Protein AF-A0A537MBE4-F1 (afdb_monomer_lite)

Foldseek 3Di:
DDDDDDDDPPPPPPDAWFDKAKWKDFAADDDFAETPLALVRADQDPQAGKTFGLVQDADQAGFKMFIWIFGRWGPQDDFQTWGAIPQADPQWIWTFHCPPRHHGIIHTDGPPPPDSSNSSHSVSVSCQVVVRMDTNPNHPDDDNHGHGHPPPDCPPPPDD

Sequence (160 aa):
MKRILLTATCLLMSTAAPADVTVYRATTYKNGTFALVNDAQWRIDADGLSTFELANFAVTNKRCQVAFVIEGVQSQPDAGTQGPVDGLPDGYVGEYTPLHGGEGHWSIHGPAETLPATLKALITANVIARRSAARNQGYAGRSQSLCETPLQPNLGRRRR

pLDDT: mean 77.73, std 17.53, range [37.84, 97.69]

Secondary structure (DSSP, 8-state):
--------------PPPEEEEEEEEEE-EEETTEE--SGGG---BTTBEEEEEGGG---TT--EEEEEEEEEEESSPPTT-EEEBTTSPTT-EEEE-GGGTSTTEEEEE-STT--HHHHHHHHHHHHHHHT-EEE-TT--SS-------TTS--TT----

Structure (mmCIF, N/CA/C/O backbone):
data_AF-A0A537MBE4-F1
#
_entry.id   AF-A0A537MBE4-F1
#
loop_
_atom_site.group_PDB
_atom_site.id
_atom_site.type_symbol
_atom_site.label_atom_id
_atom_site.label_alt_id
_atom_site.label_comp_id
_atom_site.label_asym_id
_atom_site.label_entity_id
_atom_site.label_seq_id
_atom_site.pdbx_PDB_ins_code
_atom_site.Cartn_x
_atom_site.Cartn_y
_atom_site.Cartn_z
_atom_site.occupancy
_atom_site.B_iso_or_equiv
_atom_site.auth_seq_id
_atom_site.auth_comp_id
_atom_site.auth_asym_id
_atom_site.auth_atom_id
_atom_site.pdbx_PDB_model_num
ATOM 1 N N . MET A 1 1 ? 31.857 -50.300 -35.771 1.00 43.25 1 MET A N 1
ATOM 2 C CA . MET A 1 1 ? 30.690 -49.393 -35.861 1.00 43.25 1 MET A CA 1
ATOM 3 C C . MET A 1 1 ? 30.475 -48.742 -34.495 1.00 43.25 1 MET A C 1
ATOM 5 O O . MET A 1 1 ? 30.108 -49.439 -33.560 1.00 43.25 1 MET A O 1
ATOM 9 N N . LYS A 1 2 ? 30.809 -47.452 -34.341 1.00 37.84 2 LYS A N 1
ATOM 10 C CA . LYS A 1 2 ? 30.701 -46.692 -33.078 1.00 37.84 2 LYS A CA 1
ATOM 11 C C . LYS A 1 2 ? 29.299 -46.073 -32.986 1.00 37.84 2 LYS A C 1
ATOM 13 O O . LYS A 1 2 ? 28.927 -45.312 -33.871 1.00 37.84 2 LYS A O 1
ATOM 18 N N . ARG A 1 3 ? 28.530 -46.408 -31.945 1.00 44.38 3 ARG A N 1
ATOM 19 C CA . ARG A 1 3 ? 27.238 -45.771 -31.638 1.00 44.38 3 ARG A CA 1
ATOM 20 C C . ARG A 1 3 ? 27.507 -44.492 -30.845 1.00 44.38 3 ARG A C 1
ATOM 22 O O . ARG A 1 3 ? 28.026 -44.566 -29.737 1.00 44.38 3 ARG A O 1
ATOM 29 N N . ILE A 1 4 ? 27.197 -43.340 -31.433 1.00 50.09 4 ILE A N 1
ATOM 30 C CA . ILE A 1 4 ? 27.204 -42.045 -30.746 1.00 50.09 4 ILE A CA 1
ATOM 31 C C . ILE A 1 4 ? 25.841 -41.914 -30.063 1.00 50.09 4 ILE A C 1
ATOM 33 O O . ILE A 1 4 ? 24.820 -41.810 -30.739 1.00 50.09 4 ILE A O 1
ATOM 37 N N . LEU A 1 5 ? 25.821 -41.984 -28.732 1.00 48.06 5 LEU A N 1
ATOM 38 C CA . LEU A 1 5 ? 24.650 -41.640 -27.930 1.00 48.06 5 LEU A CA 1
ATOM 39 C C . LEU A 1 5 ? 24.631 -40.108 -27.791 1.00 48.06 5 LEU A C 1
ATOM 41 O O . LEU A 1 5 ? 25.469 -39.551 -27.087 1.00 48.06 5 LEU A O 1
ATOM 45 N N . LEU A 1 6 ? 23.714 -39.425 -28.482 1.00 47.28 6 LEU A N 1
ATOM 46 C CA . LEU A 1 6 ? 23.376 -38.035 -28.169 1.00 47.28 6 LEU A CA 1
ATOM 47 C C . LEU A 1 6 ? 22.386 -38.038 -27.000 1.00 47.28 6 LEU A C 1
ATOM 49 O O . LEU A 1 6 ? 21.203 -38.317 -27.180 1.00 47.28 6 LEU A O 1
ATOM 53 N N . THR A 1 7 ? 22.863 -37.731 -25.799 1.00 53.66 7 THR A N 1
ATOM 54 C CA . THR A 1 7 ? 22.003 -37.353 -24.676 1.00 53.66 7 THR A CA 1
ATOM 55 C C . THR A 1 7 ? 21.518 -35.923 -24.899 1.00 53.66 7 THR A C 1
ATOM 57 O O . THR A 1 7 ? 22.272 -34.966 -24.743 1.00 53.66 7 THR A O 1
ATOM 60 N N . ALA A 1 8 ? 20.255 -35.780 -25.298 1.00 53.06 8 ALA A N 1
ATOM 61 C CA . ALA A 1 8 ? 19.569 -34.497 -25.333 1.00 53.06 8 ALA A CA 1
ATOM 62 C C . ALA A 1 8 ? 19.249 -34.067 -23.895 1.00 53.06 8 ALA A C 1
ATOM 64 O O . ALA A 1 8 ? 18.328 -34.586 -23.264 1.00 53.06 8 ALA A O 1
ATOM 65 N N . THR A 1 9 ? 20.034 -33.136 -23.359 1.00 54.47 9 THR A N 1
ATOM 66 C CA . THR A 1 9 ? 19.740 -32.481 -22.084 1.00 54.47 9 THR A CA 1
ATOM 67 C C . THR A 1 9 ? 18.566 -31.532 -22.305 1.00 54.47 9 THR A C 1
ATOM 69 O O . THR A 1 9 ? 18.733 -30.422 -22.803 1.00 54.47 9 THR A O 1
ATOM 72 N N . CYS A 1 10 ? 17.356 -31.986 -21.989 1.00 48.25 10 CYS A N 1
ATOM 73 C CA . CYS A 1 10 ? 16.176 -31.133 -21.991 1.00 48.25 10 CYS A CA 1
ATOM 74 C C . CYS A 1 10 ? 16.287 -30.177 -20.793 1.00 48.25 10 CYS A C 1
ATOM 76 O O . CYS A 1 10 ? 16.039 -30.576 -19.656 1.00 48.25 10 CYS A O 1
ATOM 78 N N . LEU A 1 11 ? 16.718 -28.932 -21.030 1.00 50.00 11 LEU A N 1
ATOM 79 C CA . LEU A 1 11 ? 16.614 -27.865 -20.036 1.00 50.00 11 LEU A CA 1
ATOM 80 C C . LEU A 1 11 ? 15.123 -27.591 -19.800 1.00 50.00 11 LEU A C 1
ATOM 82 O O . LEU A 1 11 ? 14.451 -26.993 -20.638 1.00 50.00 11 LEU A O 1
ATOM 86 N N . LEU A 1 12 ? 14.602 -28.044 -18.661 1.00 52.94 12 LEU A N 1
ATOM 87 C CA . LEU A 1 12 ? 13.310 -27.604 -18.145 1.00 52.94 12 LEU A CA 1
ATOM 88 C C . LEU A 1 12 ? 13.461 -26.147 -17.693 1.00 52.94 12 LEU A C 1
ATOM 90 O O . LEU A 1 12 ? 13.953 -25.866 -16.603 1.00 52.94 12 LEU A O 1
ATOM 94 N N . MET A 1 13 ? 13.079 -25.216 -18.563 1.00 53.53 13 MET A N 1
ATOM 95 C CA . MET A 1 13 ? 12.870 -23.814 -18.208 1.00 53.53 13 MET A CA 1
ATOM 96 C C . MET A 1 13 ? 11.583 -23.730 -17.375 1.00 53.53 13 MET A C 1
ATOM 98 O O . MET A 1 13 ? 10.492 -23.592 -17.922 1.00 53.53 13 MET A O 1
ATOM 102 N N . SER A 1 14 ? 11.691 -23.876 -16.053 1.00 55.19 14 SER A N 1
ATOM 103 C CA . SER A 1 14 ? 10.580 -23.602 -15.135 1.00 55.19 14 SER A CA 1
ATOM 104 C C . SER A 1 14 ? 10.365 -22.093 -15.053 1.00 55.19 14 SER A C 1
ATOM 106 O O . SER A 1 14 ? 10.994 -21.418 -14.243 1.00 55.19 14 SER A O 1
ATOM 108 N N . THR A 1 15 ? 9.491 -21.544 -15.893 1.00 59.94 15 THR A N 1
ATOM 109 C CA . THR A 1 15 ? 8.980 -20.184 -15.692 1.00 59.94 15 THR A CA 1
ATOM 110 C C . THR A 1 15 ? 8.047 -20.210 -14.484 1.00 59.94 15 THR A C 1
ATOM 112 O O . THR A 1 15 ? 7.040 -20.923 -14.509 1.00 59.94 15 THR A O 1
ATOM 115 N N . ALA A 1 16 ? 8.386 -19.489 -13.413 1.00 64.62 16 ALA A N 1
ATOM 116 C CA . ALA A 1 16 ? 7.500 -19.344 -12.263 1.00 64.62 16 ALA A CA 1
ATOM 117 C C . ALA A 1 16 ? 6.160 -18.752 -12.726 1.00 64.62 16 ALA A C 1
ATOM 119 O O . ALA A 1 16 ? 6.135 -17.772 -13.471 1.00 64.62 16 ALA A O 1
ATOM 120 N N . ALA A 1 17 ? 5.049 -19.374 -12.329 1.00 72.44 17 ALA A N 1
ATOM 121 C CA . ALA A 1 17 ? 3.728 -18.859 -12.660 1.00 72.44 17 ALA A CA 1
ATOM 122 C C . ALA A 1 17 ? 3.493 -17.519 -11.934 1.00 72.44 17 ALA A C 1
ATOM 124 O O . ALA A 1 17 ? 3.908 -17.389 -10.777 1.00 72.44 17 ALA A O 1
ATOM 125 N N . PRO A 1 18 ? 2.833 -16.544 -12.583 1.00 80.62 18 PRO A N 1
ATOM 126 C CA . PRO A 1 18 ? 2.406 -15.327 -11.910 1.00 80.62 18 PRO A CA 1
ATOM 127 C C . PRO A 1 18 ? 1.424 -15.674 -10.782 1.00 80.62 18 PRO A C 1
ATOM 129 O O . PRO A 1 18 ? 0.566 -16.545 -10.932 1.00 80.62 18 PRO A O 1
ATOM 132 N N . ALA A 1 19 ? 1.575 -15.002 -9.650 1.00 85.94 19 ALA A N 1
ATOM 133 C CA . ALA A 1 19 ? 0.788 -15.142 -8.442 1.00 85.94 19 ALA A CA 1
ATOM 134 C C . ALA A 1 19 ? 0.551 -13.760 -7.825 1.00 85.94 19 ALA A C 1
ATOM 136 O O . ALA A 1 19 ? 1.390 -12.864 -7.908 1.00 85.94 19 ALA A O 1
ATOM 137 N N . ASP A 1 20 ? -0.591 -13.593 -7.176 1.00 93.31 20 ASP A N 1
ATOM 138 C CA . ASP A 1 20 ? -0.889 -12.346 -6.487 1.00 93.31 20 ASP A CA 1
ATOM 139 C C . ASP A 1 20 ? -0.098 -12.263 -5.177 1.00 93.31 20 ASP A C 1
ATOM 141 O O . ASP A 1 20 ? -0.003 -13.238 -4.423 1.00 93.31 20 ASP A O 1
ATOM 145 N N . VAL A 1 21 ? 0.440 -11.083 -4.874 1.00 92.50 21 VAL A N 1
ATOM 146 C CA . VAL A 1 21 ? 1.176 -10.819 -3.633 1.00 92.50 21 VAL A CA 1
ATOM 147 C C . VAL A 1 21 ? 0.364 -9.881 -2.757 1.00 92.50 21 VAL A C 1
ATOM 149 O O . VAL A 1 21 ? -0.067 -8.812 -3.183 1.00 92.50 21 VAL A O 1
ATOM 152 N N . THR A 1 22 ? 0.152 -10.275 -1.499 1.00 93.25 22 THR A N 1
ATOM 153 C CA . THR A 1 22 ? -0.504 -9.412 -0.511 1.00 93.25 22 THR A CA 1
ATOM 154 C C . THR A 1 22 ? 0.536 -8.680 0.327 1.00 93.25 22 THR A C 1
ATOM 156 O O . THR A 1 22 ? 1.331 -9.300 1.035 1.00 93.25 22 THR A O 1
ATOM 159 N N . VAL A 1 23 ? 0.478 -7.352 0.299 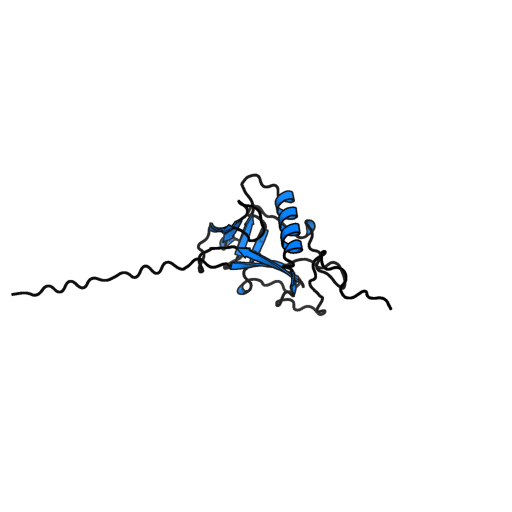1.00 93.00 23 VAL A N 1
ATOM 160 C CA . VAL A 1 23 ? 1.375 -6.456 1.036 1.00 93.00 23 VAL A CA 1
ATOM 161 C C . VAL A 1 23 ? 0.599 -5.611 2.035 1.00 93.00 23 VAL A C 1
ATOM 163 O O . VAL A 1 23 ? -0.589 -5.336 1.869 1.00 93.00 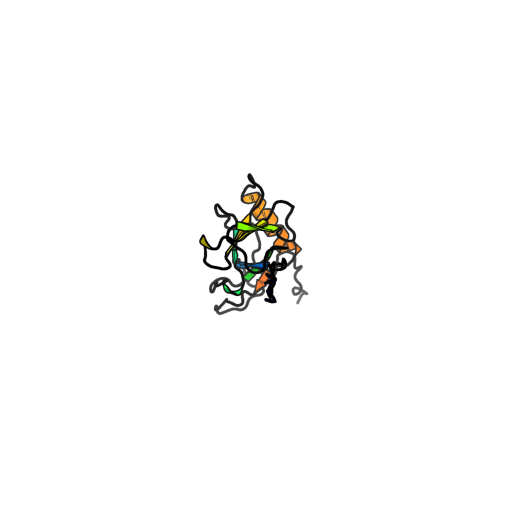23 VAL A O 1
ATOM 166 N N . TYR A 1 24 ? 1.270 -5.188 3.099 1.00 91.81 24 TYR A N 1
ATOM 167 C CA . TYR A 1 24 ? 0.651 -4.586 4.267 1.00 91.81 24 TYR A CA 1
ATOM 168 C C . TYR A 1 24 ? 1.278 -3.242 4.622 1.00 91.81 24 TYR A C 1
ATOM 170 O O . TYR A 1 24 ? 2.489 -3.032 4.530 1.00 91.81 24 TYR A O 1
ATOM 178 N N . ARG A 1 25 ? 0.441 -2.327 5.113 1.00 90.00 25 ARG A N 1
ATOM 179 C CA . ARG A 1 25 ? 0.864 -1.053 5.702 1.00 90.00 25 ARG A CA 1
ATOM 180 C C . ARG A 1 25 ? 0.216 -0.846 7.057 1.00 90.00 25 ARG A C 1
ATOM 182 O O . ARG A 1 25 ? -0.994 -0.971 7.205 1.00 90.00 25 ARG A O 1
ATOM 189 N N . ALA A 1 26 ? 1.008 -0.459 8.049 1.00 86.62 26 ALA A N 1
ATOM 190 C CA . ALA A 1 26 ? 0.486 -0.106 9.359 1.00 86.62 26 ALA A CA 1
ATOM 191 C C . ALA A 1 26 ? -0.230 1.247 9.326 1.00 86.62 26 ALA A C 1
ATOM 193 O O . ALA A 1 26 ? 0.273 2.208 8.742 1.00 86.62 26 ALA A O 1
ATOM 194 N N . THR A 1 27 ? -1.359 1.347 10.023 1.00 81.38 27 THR A N 1
ATOM 195 C CA . THR A 1 27 ? -2.100 2.601 10.197 1.00 81.38 27 THR A CA 1
ATOM 196 C C . THR A 1 27 ? -2.149 3.015 11.662 1.00 81.38 27 THR A C 1
ATOM 198 O O . THR A 1 27 ? -1.987 2.216 12.592 1.00 81.38 27 THR A O 1
ATOM 201 N N . THR A 1 28 ? -2.325 4.314 11.883 1.00 72.50 28 THR A N 1
ATOM 202 C CA . THR A 1 28 ? -2.464 4.894 13.215 1.00 72.50 28 THR A CA 1
ATOM 203 C C . THR A 1 28 ? -3.923 4.843 13.661 1.00 72.50 28 THR A C 1
ATOM 205 O O . THR A 1 28 ? -4.861 5.045 12.894 1.00 72.50 28 THR A O 1
ATOM 208 N N . TYR A 1 29 ? -4.106 4.566 14.945 1.00 65.81 29 TYR A N 1
ATOM 209 C CA . TYR A 1 29 ? -5.391 4.534 15.631 1.00 65.81 29 TYR A CA 1
ATOM 210 C C . TYR A 1 29 ? -5.768 5.924 16.166 1.00 65.81 29 TYR A C 1
ATOM 212 O O . TYR A 1 29 ? -4.880 6.647 16.620 1.00 65.81 29 TYR A O 1
ATOM 220 N N . LYS A 1 30 ? -7.062 6.286 16.173 1.00 56.50 30 LYS A N 1
ATOM 221 C CA . LYS A 1 30 ? -7.536 7.555 16.772 1.00 56.50 30 LYS A CA 1
ATOM 222 C C . LYS A 1 30 ? -8.329 7.372 18.070 1.00 56.50 30 LYS A C 1
ATOM 224 O O . LYS A 1 30 ? -8.202 8.210 18.957 1.00 56.50 30 LYS A O 1
ATOM 229 N N . ASN A 1 31 ? -9.154 6.332 18.206 1.00 51.84 31 ASN A N 1
ATOM 230 C CA . ASN A 1 31 ? -10.079 6.172 19.339 1.00 51.84 31 ASN A CA 1
ATOM 231 C C . ASN A 1 31 ? -10.677 4.759 19.427 1.00 51.84 31 ASN A C 1
ATOM 233 O O . ASN A 1 31 ? -10.662 4.046 18.433 1.00 51.84 31 ASN A O 1
ATOM 237 N N . GLY A 1 32 ? -11.208 4.415 20.618 1.00 47.31 32 GLY A N 1
ATOM 238 C CA . GLY A 1 32 ? -11.703 3.121 21.163 1.00 47.31 32 GLY A CA 1
ATOM 239 C C . GLY A 1 32 ? -12.023 1.946 20.230 1.00 47.31 32 GLY A C 1
ATOM 240 O O . GLY A 1 32 ? -11.869 0.792 20.625 1.00 47.31 32 GLY A O 1
ATOM 241 N N . THR A 1 33 ? -12.455 2.238 19.013 1.00 49.22 33 THR A N 1
ATOM 242 C CA . THR A 1 33 ? -13.375 1.420 18.239 1.00 49.22 33 THR A CA 1
ATOM 243 C C . THR A 1 33 ? -12.972 1.284 16.756 1.00 49.22 33 THR A C 1
ATOM 245 O O . THR A 1 33 ? -13.451 0.350 16.131 1.00 49.22 33 THR A O 1
ATOM 248 N N . PHE A 1 34 ? -12.093 2.135 16.183 1.00 57.25 34 PHE A N 1
ATOM 249 C CA . PHE A 1 34 ? -11.864 2.171 14.718 1.00 57.25 34 PHE A CA 1
ATOM 250 C C . PHE A 1 34 ? -10.416 2.481 14.285 1.00 57.25 34 PHE A C 1
ATOM 252 O O . PHE A 1 34 ? -9.667 3.178 14.982 1.00 57.25 34 PHE A O 1
ATOM 259 N N . ALA A 1 35 ? -10.038 2.022 13.084 1.00 58.94 35 ALA A N 1
ATOM 260 C CA . ALA A 1 35 ? -8.812 2.442 12.403 1.00 58.94 35 ALA A CA 1
ATOM 261 C C . ALA A 1 35 ? -9.063 3.765 11.656 1.00 58.94 35 ALA A C 1
ATOM 263 O O . ALA A 1 35 ? -10.040 3.896 10.919 1.00 58.94 35 ALA A O 1
ATOM 264 N N . LEU A 1 36 ? -8.187 4.764 11.821 1.00 67.00 36 LEU A N 1
ATOM 265 C CA . LEU A 1 36 ? -8.334 6.062 11.154 1.00 67.00 36 LEU A CA 1
ATOM 266 C C . LEU A 1 36 ? -7.824 5.971 9.712 1.00 67.00 36 LEU A C 1
ATOM 268 O O . LEU A 1 36 ? -6.794 6.551 9.399 1.00 67.00 36 LEU A O 1
ATOM 272 N N . VAL A 1 37 ? -8.497 5.226 8.837 1.00 77.19 37 VAL A N 1
ATOM 273 C CA . VAL A 1 37 ? -8.139 5.197 7.410 1.00 77.19 37 VAL A CA 1
ATOM 274 C C . VAL A 1 37 ? -8.537 6.538 6.790 1.00 77.19 37 VAL A C 1
ATOM 276 O O . VAL A 1 37 ? -9.718 6.806 6.580 1.00 77.19 37 VAL A O 1
ATOM 279 N N . ASN A 1 38 ? -7.552 7.407 6.573 1.00 81.69 38 ASN A N 1
ATOM 280 C CA . ASN A 1 38 ? -7.690 8.691 5.893 1.00 81.69 38 ASN A CA 1
ATOM 281 C C . ASN A 1 38 ? -6.368 9.095 5.231 1.00 81.69 38 ASN A C 1
ATOM 283 O O . ASN A 1 38 ? -5.317 8.529 5.531 1.00 81.69 38 ASN A O 1
ATOM 287 N N . ASP A 1 39 ? -6.412 10.135 4.401 1.00 84.88 39 ASP A N 1
ATOM 288 C CA . ASP A 1 39 ? -5.266 10.582 3.601 1.00 84.88 39 ASP A CA 1
ATOM 289 C C . ASP A 1 39 ? -4.039 10.961 4.443 1.00 84.88 39 ASP A C 1
ATOM 291 O O . ASP A 1 39 ? -2.896 10.813 4.008 1.00 84.88 39 ASP A O 1
ATOM 295 N N . ALA A 1 40 ? -4.254 11.424 5.678 1.00 84.06 40 ALA A N 1
ATOM 296 C CA . ALA A 1 40 ? -3.180 11.805 6.589 1.00 84.06 40 ALA A CA 1
ATOM 297 C C . ALA A 1 40 ? -2.387 10.601 7.135 1.00 84.06 40 ALA A C 1
ATOM 299 O O . ALA A 1 40 ? -1.305 10.796 7.687 1.00 84.06 40 ALA A O 1
ATOM 300 N N . GLN A 1 41 ? -2.885 9.367 6.990 1.00 82.50 41 GLN A N 1
ATOM 301 C CA . GLN A 1 41 ? -2.140 8.160 7.377 1.00 82.50 41 GLN A CA 1
ATOM 302 C C . GLN A 1 41 ? -0.973 7.852 6.456 1.00 82.50 41 GLN A C 1
ATOM 304 O O . GLN A 1 41 ? -0.016 7.184 6.857 1.00 82.50 41 GLN A O 1
ATOM 309 N N . TRP A 1 42 ? -1.070 8.290 5.209 1.00 88.56 42 TRP A N 1
ATOM 310 C CA . TRP A 1 42 ? -0.145 7.869 4.183 1.00 88.56 42 TRP A CA 1
ATOM 311 C C . TRP A 1 42 ? 0.997 8.871 4.109 1.00 88.56 42 TRP A C 1
ATOM 313 O O . TRP A 1 42 ? 0.829 10.050 3.776 1.00 88.56 42 TRP A O 1
ATOM 323 N N . ARG A 1 43 ? 2.186 8.374 4.417 1.00 89.94 43 ARG A N 1
ATOM 324 C CA . ARG A 1 43 ? 3.426 8.997 3.984 1.00 89.94 43 ARG A CA 1
ATOM 325 C C . ARG A 1 43 ? 3.729 8.431 2.601 1.00 89.94 43 ARG A C 1
ATOM 327 O O . ARG A 1 43 ? 3.796 7.215 2.467 1.00 89.94 43 ARG A O 1
ATOM 334 N N . ILE A 1 44 ? 3.824 9.319 1.619 1.00 92.31 44 ILE A N 1
ATOM 335 C CA . ILE A 1 44 ? 4.240 8.993 0.257 1.00 92.31 44 ILE A CA 1
ATOM 336 C C . ILE A 1 44 ? 5.664 9.515 0.142 1.00 92.31 44 ILE A C 1
ATOM 338 O O . ILE A 1 44 ? 5.878 10.722 0.291 1.00 92.31 44 ILE A O 1
ATOM 342 N N . ASP A 1 45 ? 6.608 8.598 -0.004 1.00 90.06 45 ASP A N 1
ATOM 343 C CA . ASP A 1 45 ? 8.016 8.893 -0.233 1.00 90.06 45 ASP A CA 1
ATOM 344 C C . ASP A 1 45 ? 8.274 9.033 -1.745 1.00 90.06 45 ASP A C 1
ATOM 346 O O . ASP A 1 45 ? 7.336 9.032 -2.546 1.00 90.06 45 ASP A O 1
ATOM 350 N N . ALA A 1 46 ? 9.533 9.231 -2.145 1.00 89.38 46 ALA A N 1
ATOM 351 C CA . ALA A 1 46 ? 9.883 9.472 -3.548 1.00 89.38 46 ALA A CA 1
ATOM 352 C C . ALA A 1 46 ? 9.507 8.301 -4.476 1.00 89.38 46 ALA A C 1
ATOM 354 O O . ALA A 1 46 ? 9.228 8.522 -5.650 1.00 89.38 46 ALA A O 1
ATOM 355 N N . ASP A 1 47 ? 9.481 7.084 -3.939 1.00 88.75 47 ASP A N 1
ATOM 356 C CA . ASP A 1 47 ? 9.146 5.834 -4.620 1.00 88.75 47 ASP A CA 1
ATOM 357 C C . ASP A 1 47 ? 7.689 5.385 -4.395 1.00 88.75 47 ASP A C 1
ATOM 359 O O . ASP A 1 47 ? 7.262 4.384 -4.961 1.00 88.75 47 ASP A O 1
ATOM 363 N N . GLY A 1 48 ? 6.902 6.120 -3.600 1.00 93.62 48 GLY A N 1
ATOM 364 C CA . GLY A 1 48 ? 5.486 5.835 -3.358 1.00 93.62 48 GLY A CA 1
ATOM 365 C C . GLY A 1 48 ? 5.141 5.523 -1.900 1.00 93.62 48 GLY A C 1
ATOM 366 O O . GLY A 1 48 ? 5.785 5.987 -0.958 1.00 93.62 48 GLY A O 1
ATOM 367 N N . LEU A 1 49 ? 4.049 4.783 -1.692 1.00 94.44 49 LEU A N 1
ATOM 368 C CA . LEU A 1 49 ? 3.666 4.276 -0.375 1.00 94.44 49 LEU A CA 1
ATOM 369 C C . LEU A 1 49 ? 4.426 2.980 -0.076 1.00 94.44 49 LEU A C 1
ATOM 371 O O . LEU A 1 49 ? 4.137 1.953 -0.682 1.00 94.44 49 LEU A O 1
ATOM 375 N N . SER A 1 50 ? 5.296 3.000 0.934 1.00 93.75 50 SER A N 1
ATOM 376 C CA . SER A 1 50 ? 5.974 1.793 1.424 1.00 93.75 50 SER A CA 1
ATOM 377 C C . SER A 1 50 ? 5.010 0.799 2.070 1.00 93.75 50 SER A C 1
ATOM 379 O O . SER A 1 50 ? 4.315 1.129 3.040 1.00 93.75 50 SER A O 1
ATOM 381 N N . THR A 1 51 ? 5.052 -0.441 1.608 1.00 93.44 51 THR A N 1
ATOM 382 C CA . THR A 1 51 ? 4.287 -1.597 2.085 1.00 93.44 51 THR A CA 1
ATOM 383 C C . THR A 1 51 ? 5.205 -2.814 2.210 1.00 93.44 51 THR A C 1
ATOM 385 O O . THR A 1 51 ? 6.318 -2.812 1.689 1.00 93.44 51 THR A O 1
ATOM 388 N N . PHE A 1 52 ? 4.776 -3.837 2.949 1.00 92.19 52 PHE A N 1
ATOM 389 C CA . PHE A 1 52 ? 5.606 -5.013 3.215 1.00 92.19 52 PHE A CA 1
ATOM 390 C C . PHE A 1 52 ? 4.784 -6.292 3.202 1.00 92.19 52 PHE A C 1
ATOM 392 O O . PHE A 1 52 ? 3.669 -6.315 3.718 1.00 92.19 52 PHE A O 1
ATOM 399 N N . GLU A 1 53 ? 5.344 -7.379 2.694 1.00 90.25 53 GLU A N 1
ATOM 400 C CA . GLU A 1 53 ? 4.778 -8.713 2.895 1.00 90.25 53 GLU A CA 1
ATOM 401 C C . GLU A 1 53 ? 4.695 -9.066 4.388 1.00 90.25 53 GLU A C 1
ATOM 403 O O . GLU A 1 53 ? 5.518 -8.620 5.191 1.00 90.25 53 GLU A O 1
ATOM 408 N N . LEU A 1 54 ? 3.709 -9.886 4.781 1.00 83.62 54 LEU A N 1
ATOM 409 C CA . LEU A 1 54 ? 3.418 -10.159 6.198 1.00 83.62 54 LEU A CA 1
ATOM 410 C C . LEU A 1 54 ? 4.638 -10.680 6.969 1.00 83.62 54 LEU A C 1
ATOM 412 O O . LEU A 1 54 ? 4.852 -10.280 8.111 1.00 83.62 54 LEU A O 1
ATOM 416 N N . ALA A 1 55 ? 5.438 -11.545 6.338 1.00 77.75 55 ALA A N 1
ATOM 417 C CA . ALA A 1 55 ? 6.645 -12.115 6.934 1.00 77.75 55 ALA A CA 1
ATOM 418 C C . ALA A 1 55 ? 7.670 -11.043 7.348 1.00 77.75 55 ALA A C 1
ATOM 420 O O . ALA A 1 55 ? 8.380 -11.224 8.333 1.00 77.75 55 ALA A O 1
ATOM 421 N N . ASN A 1 56 ? 7.691 -9.910 6.642 1.00 79.44 56 ASN A N 1
ATOM 422 C CA . ASN A 1 56 ? 8.618 -8.798 6.857 1.00 79.44 56 ASN A CA 1
ATOM 423 C C . ASN A 1 56 ? 7.936 -7.580 7.512 1.00 79.44 56 ASN A C 1
ATOM 425 O O . ASN A 1 56 ? 8.554 -6.541 7.744 1.00 79.44 56 ASN A O 1
ATOM 429 N N . PHE A 1 57 ? 6.653 -7.698 7.865 1.00 79.88 57 PHE A N 1
ATOM 430 C CA . PHE A 1 57 ? 5.862 -6.623 8.448 1.00 79.88 57 PHE A CA 1
ATOM 431 C C . PHE A 1 57 ? 5.985 -6.588 9.983 1.00 79.88 57 PHE A C 1
ATOM 433 O O . PHE A 1 57 ? 5.159 -7.131 10.719 1.00 79.88 57 PHE A O 1
ATOM 440 N N . ALA A 1 58 ? 7.013 -5.907 10.496 1.00 73.00 58 ALA A N 1
ATOM 441 C CA . ALA A 1 58 ? 7.261 -5.781 11.936 1.00 73.00 58 ALA A CA 1
ATOM 442 C C . ALA A 1 58 ? 6.884 -4.390 12.479 1.00 73.00 58 ALA A C 1
ATOM 444 O O . ALA A 1 58 ? 7.702 -3.471 12.499 1.00 73.00 58 ALA A O 1
ATOM 445 N N . VAL A 1 59 ? 5.649 -4.217 12.973 1.00 73.81 59 VAL A N 1
ATOM 446 C CA . VAL A 1 59 ? 5.212 -2.928 13.551 1.00 73.81 59 VAL A CA 1
ATOM 447 C C . VAL A 1 59 ? 4.552 -3.094 14.921 1.00 73.81 59 VAL A C 1
ATOM 449 O O . VAL A 1 59 ? 3.334 -3.147 15.062 1.00 73.81 59 VAL A O 1
ATOM 452 N N . THR A 1 60 ? 5.367 -3.136 15.972 1.00 74.69 60 THR A N 1
ATOM 453 C CA . THR A 1 60 ? 4.930 -3.456 17.346 1.00 74.69 60 THR A CA 1
ATOM 454 C C . THR A 1 60 ? 4.055 -2.384 18.002 1.00 74.69 60 THR A C 1
ATOM 456 O O . THR A 1 60 ? 3.262 -2.686 18.897 1.00 74.69 60 THR A O 1
ATOM 459 N N . ASN A 1 61 ? 4.162 -1.129 17.557 1.00 73.75 61 ASN A N 1
ATOM 460 C CA . ASN A 1 61 ? 3.450 0.021 18.123 1.00 73.75 61 ASN A CA 1
ATOM 461 C C . ASN A 1 61 ? 2.193 0.432 17.334 1.00 73.75 61 ASN A C 1
ATOM 463 O O . ASN A 1 61 ? 1.490 1.358 17.748 1.00 73.75 61 ASN A O 1
ATOM 467 N N . LYS A 1 62 ? 1.877 -0.243 16.223 1.00 78.06 62 LYS A N 1
ATOM 468 C CA . LYS A 1 62 ? 0.676 0.027 15.421 1.00 78.06 62 LYS A CA 1
ATOM 469 C C . LYS A 1 62 ? -0.293 -1.142 15.522 1.00 78.06 62 LYS A C 1
ATOM 471 O O . LYS A 1 62 ? 0.069 -2.287 15.285 1.00 78.06 62 LYS A O 1
ATOM 476 N N . ARG A 1 63 ? -1.540 -0.842 15.886 1.00 76.44 63 ARG A N 1
ATOM 477 C CA . ARG A 1 63 ? -2.582 -1.853 16.143 1.00 76.44 63 ARG A CA 1
ATOM 478 C C . ARG A 1 63 ? -3.208 -2.422 14.880 1.00 76.44 63 ARG A C 1
ATOM 480 O O . ARG A 1 63 ? -3.644 -3.569 14.893 1.00 76.44 63 ARG A O 1
ATOM 487 N N . CYS A 1 64 ? -3.281 -1.610 13.834 1.00 80.94 64 CYS A N 1
ATOM 488 C CA . CYS A 1 64 ? -3.994 -1.938 12.614 1.00 80.94 64 CYS A CA 1
ATOM 489 C C . CYS A 1 64 ? -3.053 -1.932 11.424 1.00 80.94 64 CYS A C 1
ATOM 491 O O . CYS A 1 64 ? -2.093 -1.159 11.369 1.00 80.94 64 CYS A O 1
ATOM 493 N N . GLN A 1 65 ? -3.370 -2.800 10.476 1.00 84.88 65 GLN A N 1
ATOM 494 C CA . GLN A 1 65 ? -2.730 -2.873 9.178 1.00 84.88 65 GLN A CA 1
ATOM 495 C C . GLN A 1 65 ? -3.798 -2.822 8.094 1.00 84.88 65 GLN A C 1
ATOM 497 O O . GLN A 1 65 ? -4.944 -3.206 8.328 1.00 84.88 65 GLN A O 1
ATOM 502 N N . VAL A 1 66 ? -3.420 -2.337 6.924 1.00 88.06 66 VAL A N 1
ATOM 503 C CA . VAL A 1 66 ? -4.224 -2.395 5.707 1.00 88.06 66 VAL A CA 1
ATOM 504 C C . VAL A 1 66 ? -3.503 -3.279 4.707 1.00 88.06 66 VAL A C 1
ATOM 506 O O . VAL A 1 66 ? -2.276 -3.229 4.645 1.00 88.06 66 VAL A O 1
ATOM 509 N N . ALA A 1 67 ? -4.255 -4.101 3.986 1.00 90.94 67 ALA A N 1
ATOM 510 C CA . ALA A 1 67 ? -3.732 -4.984 2.954 1.00 90.94 67 ALA A CA 1
ATOM 511 C C . ALA A 1 67 ? -3.995 -4.417 1.552 1.00 90.94 67 ALA A C 1
ATOM 513 O O . ALA A 1 67 ? -5.066 -3.858 1.296 1.00 90.94 67 ALA A O 1
ATOM 514 N N . PHE A 1 68 ? -3.039 -4.621 0.656 1.00 94.31 68 PHE A N 1
ATOM 515 C CA . PHE A 1 68 ? -3.148 -4.399 -0.782 1.00 94.31 68 PHE A CA 1
ATOM 516 C C . PHE A 1 68 ? -2.760 -5.688 -1.496 1.00 94.31 68 PHE A C 1
ATOM 518 O O . PHE A 1 68 ? -1.919 -6.433 -0.995 1.00 94.31 68 PHE A O 1
ATOM 525 N N . VAL A 1 69 ? -3.374 -5.943 -2.645 1.00 95.69 69 VAL A N 1
ATOM 526 C CA . VAL A 1 69 ? -3.041 -7.084 -3.499 1.00 95.69 69 VAL A CA 1
ATOM 527 C C . VAL A 1 69 ? -2.393 -6.536 -4.761 1.00 95.69 69 VAL A C 1
ATOM 529 O O . VAL A 1 69 ? -2.943 -5.631 -5.385 1.00 95.69 69 VAL A O 1
ATOM 532 N N . ILE A 1 70 ? -1.210 -7.046 -5.079 1.00 96.50 70 ILE A N 1
ATOM 533 C CA . ILE A 1 70 ? -0.467 -6.757 -6.302 1.00 96.50 70 ILE A CA 1
ATOM 534 C C . ILE A 1 70 ? -0.643 -7.976 -7.197 1.00 96.50 70 ILE A C 1
ATOM 536 O O . ILE A 1 70 ? -0.240 -9.076 -6.816 1.00 96.50 70 ILE A O 1
ATOM 540 N N . GLU A 1 71 ? -1.302 -7.799 -8.333 1.00 95.38 71 GLU A N 1
ATOM 541 C CA . GLU A 1 71 ? -1.778 -8.923 -9.136 1.00 95.38 71 GLU A CA 1
ATOM 542 C C . GLU A 1 71 ? -0.727 -9.398 -10.139 1.00 95.38 71 GLU A C 1
ATOM 544 O O . GLU A 1 71 ? 0.025 -8.606 -10.713 1.00 95.38 71 GLU A O 1
ATOM 549 N N . GLY A 1 72 ? -0.707 -10.708 -10.386 1.00 92.06 72 GLY A N 1
ATOM 550 C CA . GLY A 1 72 ? 0.010 -11.287 -11.523 1.00 92.06 72 GLY A CA 1
ATOM 551 C C . GLY A 1 72 ? 1.537 -11.136 -11.502 1.00 92.06 72 GLY A C 1
ATOM 552 O O . GLY A 1 72 ? 2.159 -11.131 -12.566 1.00 92.06 72 GLY A O 1
ATOM 553 N N . VAL A 1 73 ? 2.155 -11.032 -10.325 1.00 89.69 73 VAL A N 1
ATOM 554 C CA . VAL A 1 73 ? 3.615 -10.913 -10.176 1.00 89.69 73 VAL A CA 1
ATOM 555 C C . VAL A 1 73 ? 4.274 -12.278 -9.989 1.00 89.69 73 VAL A C 1
ATOM 557 O O . VAL A 1 73 ? 3.657 -13.241 -9.556 1.00 89.69 73 VAL A O 1
ATOM 560 N N . GLN A 1 74 ? 5.549 -12.417 -10.330 1.00 83.75 74 GLN A N 1
ATOM 561 C CA . GLN A 1 74 ? 6.268 -13.670 -10.081 1.00 83.75 74 GLN A CA 1
ATOM 562 C C . GLN A 1 74 ? 6.392 -13.959 -8.572 1.00 83.75 74 GLN A C 1
ATOM 564 O O . GLN A 1 74 ? 6.565 -13.046 -7.768 1.00 83.75 74 GLN A O 1
ATOM 569 N N . SER A 1 75 ? 6.356 -15.238 -8.185 1.00 75.81 75 SER A N 1
ATOM 570 C CA . SER A 1 75 ? 6.415 -15.664 -6.774 1.00 75.81 75 SER A CA 1
ATOM 571 C C . SER A 1 75 ? 7.737 -15.349 -6.063 1.00 75.81 75 SER A C 1
ATOM 573 O O . SER A 1 75 ? 7.809 -15.422 -4.838 1.00 75.81 75 SER A O 1
ATOM 575 N N . GLN A 1 76 ? 8.786 -15.034 -6.822 1.00 82.50 76 GLN A N 1
ATOM 576 C CA . GLN A 1 76 ? 10.088 -14.570 -6.346 1.00 82.50 76 GLN A CA 1
ATOM 577 C C . GLN A 1 76 ? 10.451 -13.317 -7.153 1.00 82.50 76 GLN A C 1
ATOM 579 O O . GLN A 1 76 ? 11.090 -13.435 -8.197 1.00 82.50 76 GLN A O 1
ATOM 584 N N . PRO A 1 77 ? 9.954 -12.135 -6.756 1.00 87.69 77 PRO A N 1
ATOM 585 C CA . PRO A 1 77 ? 10.158 -10.909 -7.514 1.00 87.69 77 PRO A CA 1
ATOM 586 C C . PRO A 1 77 ? 11.615 -10.446 -7.462 1.00 87.69 77 PRO A C 1
ATOM 588 O O . PRO A 1 77 ? 12.210 -10.323 -6.394 1.00 87.69 77 PRO A O 1
ATOM 591 N N . ASP A 1 78 ? 12.172 -10.120 -8.625 1.00 88.81 78 ASP A N 1
ATOM 592 C CA . ASP A 1 78 ? 13.382 -9.307 -8.738 1.00 88.81 78 ASP A CA 1
ATOM 593 C C . ASP A 1 78 ? 13.063 -7.830 -8.480 1.00 88.81 78 ASP A C 1
ATOM 595 O O .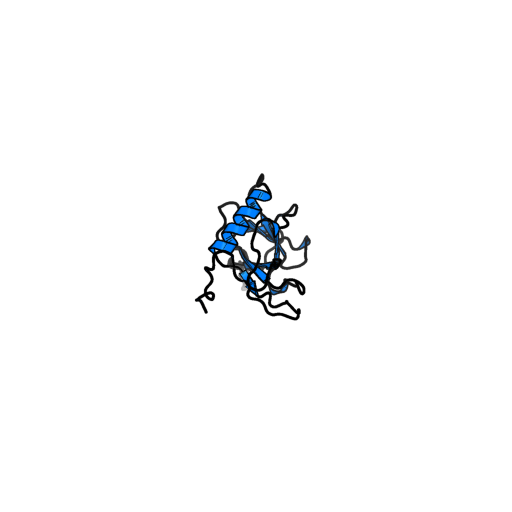 ASP A 1 78 ? 11.927 -7.382 -8.675 1.00 88.81 78 ASP A O 1
ATOM 599 N N . ALA A 1 79 ? 14.063 -7.049 -8.063 1.00 90.06 79 ALA A N 1
ATOM 600 C CA . ALA A 1 79 ? 13.907 -5.606 -7.880 1.00 90.06 79 ALA A CA 1
ATOM 601 C C . ALA A 1 79 ? 13.381 -4.940 -9.166 1.00 90.06 79 ALA A C 1
ATOM 603 O O . ALA A 1 79 ? 13.898 -5.188 -10.255 1.00 90.06 79 ALA A O 1
ATOM 604 N N . GLY A 1 80 ? 12.353 -4.102 -9.032 1.00 90.50 80 GLY A N 1
ATOM 605 C CA . GLY A 1 80 ? 11.650 -3.488 -10.160 1.00 90.50 80 GLY A CA 1
ATOM 606 C C . GLY A 1 80 ? 10.535 -4.352 -10.760 1.00 90.50 80 GLY A C 1
ATOM 607 O O . GLY A 1 80 ? 9.886 -3.918 -11.708 1.00 90.50 80 GLY A O 1
ATOM 608 N N . THR A 1 81 ? 10.268 -5.552 -10.225 1.00 93.25 81 THR A N 1
ATOM 609 C CA . THR A 1 81 ? 9.047 -6.302 -10.569 1.00 93.25 81 THR A CA 1
ATOM 610 C C . THR A 1 81 ? 7.833 -5.452 -10.212 1.00 93.25 81 THR A C 1
ATOM 612 O O . THR A 1 81 ? 7.719 -4.988 -9.080 1.00 93.25 81 THR A O 1
ATOM 615 N N . GLN A 1 82 ? 6.918 -5.271 -11.161 1.00 95.25 82 GLN A N 1
ATOM 616 C CA . GLN A 1 82 ? 5.709 -4.472 -10.988 1.00 95.25 82 GLN A CA 1
ATOM 617 C C . GLN A 1 82 ? 4.466 -5.293 -11.320 1.00 95.25 82 GLN A C 1
ATOM 619 O O . GLN A 1 82 ? 4.489 -6.126 -12.226 1.00 95.25 82 GLN A O 1
ATOM 624 N N . GLY A 1 83 ? 3.374 -5.010 -10.620 1.00 95.94 83 GLY A N 1
ATOM 625 C CA . GLY A 1 83 ? 2.039 -5.497 -10.958 1.00 95.94 83 GLY A CA 1
ATOM 626 C C . GLY A 1 83 ? 0.978 -4.447 -10.632 1.00 95.94 83 GLY A C 1
ATOM 627 O O . GLY A 1 83 ? 1.233 -3.564 -9.803 1.00 95.94 83 GLY A O 1
ATOM 628 N N . PRO A 1 84 ? -0.197 -4.493 -11.280 1.00 97.44 84 PRO A N 1
ATOM 629 C CA . PRO A 1 84 ? -1.300 -3.608 -10.934 1.00 97.44 84 PRO A CA 1
ATOM 630 C C . PRO A 1 84 ? -1.751 -3.858 -9.492 1.00 97.44 84 PRO A C 1
ATOM 632 O O . PRO A 1 84 ? -1.665 -4.974 -8.976 1.00 97.44 84 PRO A O 1
ATOM 635 N N . VAL A 1 85 ? -2.219 -2.801 -8.830 1.00 97.44 85 VAL A N 1
ATOM 636 C CA . VAL A 1 85 ? -2.808 -2.920 -7.493 1.00 97.44 85 VAL A CA 1
ATOM 637 C C . VAL A 1 85 ? -4.310 -3.117 -7.621 1.00 97.44 85 VAL A C 1
ATOM 639 O O . VAL A 1 85 ? -5.016 -2.225 -8.091 1.00 97.44 85 VAL 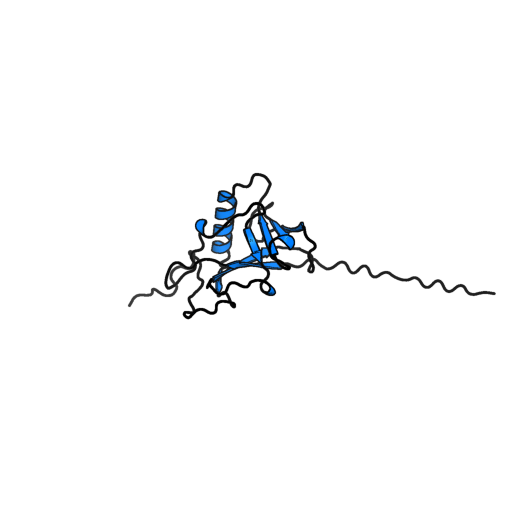A O 1
ATOM 642 N N . ASP A 1 86 ? -4.807 -4.244 -7.123 1.00 96.19 86 ASP A N 1
ATOM 643 C CA . ASP A 1 86 ? -6.227 -4.578 -7.164 1.00 96.19 86 ASP A CA 1
ATOM 644 C C . ASP A 1 86 ? -7.084 -3.466 -6.519 1.00 96.19 86 ASP A C 1
ATOM 646 O O . ASP A 1 86 ? -6.866 -3.014 -5.381 1.00 96.19 86 ASP A O 1
ATOM 650 N N . GLY A 1 87 ? -8.088 -3.013 -7.269 1.00 94.25 87 GLY A N 1
ATOM 651 C CA . GLY A 1 87 ? -9.011 -1.949 -6.883 1.00 94.25 87 GLY A CA 1
ATOM 652 C C . GLY A 1 87 ? -8.493 -0.521 -7.082 1.00 94.25 87 GLY A C 1
ATOM 653 O O . GLY A 1 87 ? -9.232 0.418 -6.776 1.00 94.25 87 GLY A O 1
ATOM 654 N N . LEU A 1 88 ? -7.270 -0.323 -7.592 1.00 96.19 88 LEU A N 1
ATOM 655 C CA . LEU A 1 88 ? -6.813 0.981 -8.085 1.00 96.19 88 LEU A CA 1
ATOM 656 C C . LEU A 1 88 ? -6.987 1.095 -9.611 1.00 96.19 88 LEU A C 1
ATOM 658 O O . LEU A 1 88 ? -7.066 0.076 -10.293 1.00 96.19 88 LEU A O 1
ATOM 662 N N . PRO A 1 89 ? -7.089 2.323 -10.160 1.00 96.69 89 PRO A N 1
ATOM 663 C CA . PRO A 1 89 ? -7.156 2.522 -11.606 1.00 96.69 89 PRO A CA 1
ATOM 664 C C . PRO A 1 89 ? -5.910 2.004 -12.331 1.00 96.69 89 PRO A C 1
ATOM 666 O O . PRO A 1 89 ? -4.827 1.929 -11.746 1.00 96.69 89 PRO A O 1
ATOM 669 N N . ASP A 1 90 ? -6.047 1.756 -13.632 1.00 94.56 90 ASP A N 1
ATOM 670 C CA . ASP A 1 90 ? -4.922 1.389 -14.492 1.00 94.56 90 ASP A CA 1
ATOM 671 C C . ASP A 1 90 ? -3.762 2.390 -14.371 1.00 94.56 90 ASP A C 1
ATOM 673 O O . ASP A 1 90 ? -3.952 3.608 -14.286 1.00 94.56 90 ASP A O 1
ATOM 677 N N . GLY A 1 91 ? -2.539 1.859 -14.365 1.00 93.19 91 GLY A N 1
ATOM 678 C CA . GLY A 1 91 ? -1.310 2.634 -14.191 1.00 93.19 91 GLY A CA 1
ATOM 679 C C . GLY A 1 91 ? -0.887 2.847 -12.734 1.00 93.19 91 GLY A C 1
ATOM 680 O O . GLY A 1 91 ? 0.214 3.343 -12.510 1.00 93.19 91 GLY A O 1
ATOM 681 N N . TYR A 1 92 ? -1.703 2.450 -11.752 1.00 97.50 92 TYR A N 1
ATOM 682 C CA . TYR A 1 92 ? -1.276 2.347 -10.356 1.00 97.50 92 TYR A CA 1
ATOM 683 C C . TYR A 1 92 ? -0.731 0.950 -10.080 1.00 97.50 92 TYR A C 1
ATOM 685 O O . TYR A 1 92 ? -1.432 -0.051 -10.242 1.00 97.50 92 TYR A O 1
ATOM 693 N N . VAL A 1 93 ? 0.526 0.889 -9.658 1.00 97.69 93 VAL A N 1
ATOM 694 C CA . VAL A 1 93 ? 1.277 -0.359 -9.543 1.00 97.69 93 VAL A CA 1
ATOM 695 C C . VAL A 1 93 ? 1.918 -0.491 -8.171 1.00 97.69 93 VAL A C 1
ATOM 697 O O . VAL A 1 93 ? 2.213 0.497 -7.497 1.00 97.69 93 VAL A O 1
ATOM 700 N N . GLY A 1 94 ? 2.111 -1.737 -7.754 1.00 96.88 94 GLY A N 1
ATOM 701 C CA . GLY A 1 94 ? 3.024 -2.091 -6.683 1.00 96.88 94 GLY A CA 1
ATOM 702 C C . GLY A 1 94 ? 4.338 -2.550 -7.296 1.00 96.88 94 GLY A C 1
ATOM 703 O O . GLY A 1 94 ? 4.345 -3.466 -8.116 1.00 96.88 94 GLY A O 1
ATOM 704 N N . GLU A 1 95 ? 5.436 -1.915 -6.907 1.00 95.56 95 GLU A N 1
ATOM 705 C CA . GLU A 1 95 ? 6.785 -2.237 -7.364 1.00 95.56 95 GLU A CA 1
ATOM 706 C C . GLU A 1 95 ? 7.606 -2.863 -6.242 1.00 95.56 95 GLU A C 1
ATOM 708 O O . GLU A 1 95 ? 7.652 -2.329 -5.134 1.00 95.56 95 GLU A O 1
ATOM 713 N N . TYR A 1 96 ? 8.278 -3.976 -6.523 1.00 94.75 96 TYR A N 1
ATOM 714 C CA . TYR A 1 96 ? 9.167 -4.622 -5.571 1.00 94.75 96 TYR A CA 1
ATOM 715 C C . TYR A 1 96 ? 10.479 -3.845 -5.448 1.00 94.75 96 TYR A C 1
ATOM 717 O O . TYR A 1 96 ? 11.276 -3.776 -6.387 1.00 94.75 96 TYR A O 1
ATOM 725 N N . THR A 1 97 ? 10.724 -3.275 -4.269 1.00 90.44 97 THR A N 1
ATOM 726 C CA . THR A 1 97 ? 11.844 -2.362 -3.996 1.00 90.44 97 THR A CA 1
ATOM 727 C C . THR A 1 97 ? 12.618 -2.813 -2.746 1.00 90.44 97 THR A C 1
ATOM 729 O O . THR A 1 97 ? 12.647 -2.114 -1.727 1.00 90.44 97 THR A O 1
ATOM 732 N N . PRO A 1 98 ? 13.310 -3.971 -2.793 1.00 80.56 98 PRO A N 1
ATOM 733 C CA . PRO A 1 98 ? 13.951 -4.578 -1.617 1.00 80.56 98 PRO A CA 1
ATOM 734 C C . PRO A 1 98 ? 15.062 -3.711 -0.996 1.00 80.56 98 PRO A C 1
ATOM 736 O O . PRO A 1 98 ? 15.435 -3.881 0.166 1.00 80.56 98 PRO A O 1
ATOM 739 N N . LEU A 1 99 ? 15.578 -2.735 -1.749 1.00 67.50 99 LEU A N 1
ATOM 740 C CA . LEU A 1 99 ? 16.651 -1.832 -1.327 1.00 67.50 99 LEU A CA 1
ATOM 741 C C . LEU A 1 99 ? 16.231 -0.837 -0.228 1.00 67.50 99 LEU A C 1
ATOM 743 O O . LEU A 1 99 ? 17.099 -0.310 0.466 1.00 67.50 99 LEU A O 1
ATOM 747 N N . HIS A 1 100 ? 14.930 -0.580 -0.045 1.00 61.34 100 HIS A N 1
ATOM 748 C CA . HIS A 1 100 ? 14.430 0.469 0.859 1.00 61.34 100 HIS A CA 1
ATOM 749 C C . HIS A 1 100 ? 13.867 -0.038 2.197 1.00 61.34 100 HIS A C 1
ATOM 751 O O . HIS A 1 100 ? 13.406 0.758 3.016 1.00 61.34 100 HIS A O 1
ATOM 757 N N . GLY A 1 101 ? 13.963 -1.340 2.471 1.00 58.53 101 GLY A N 1
ATOM 758 C CA . GLY A 1 101 ? 13.458 -1.915 3.721 1.00 58.53 101 GLY A CA 1
ATOM 759 C C . GLY A 1 101 ? 13.823 -3.375 3.985 1.00 58.53 101 GLY A C 1
ATOM 760 O O . GLY A 1 101 ? 13.376 -3.910 4.997 1.00 58.53 101 GLY A O 1
ATOM 761 N N . GLY A 1 102 ? 14.630 -4.001 3.119 1.00 69.06 102 GLY A N 1
ATOM 762 C CA . GLY A 1 102 ? 14.898 -5.439 3.137 1.00 69.06 102 GLY A CA 1
ATOM 763 C C . GLY A 1 102 ? 13.977 -6.214 2.190 1.00 69.06 102 GLY A C 1
ATOM 764 O O . GLY A 1 102 ? 13.141 -5.632 1.497 1.00 69.06 102 GLY A O 1
ATOM 765 N N . GLU A 1 103 ? 14.148 -7.536 2.147 1.00 81.88 103 GLU A N 1
ATOM 766 C CA . GLU A 1 103 ? 13.292 -8.430 1.359 1.00 81.88 103 GLU A CA 1
ATOM 767 C C . GLU A 1 103 ? 11.805 -8.233 1.705 1.00 81.88 103 GLU A C 1
ATOM 769 O O . GLU A 1 103 ? 11.437 -7.968 2.850 1.00 81.88 103 GLU A O 1
ATOM 774 N N . GLY A 1 104 ? 10.935 -8.343 0.701 1.00 88.00 104 GLY A N 1
ATOM 775 C CA . GLY A 1 104 ? 9.488 -8.183 0.873 1.00 88.00 104 GLY A CA 1
ATOM 776 C C . GLY A 1 104 ? 8.986 -6.737 0.982 1.00 88.00 104 GLY A C 1
ATOM 777 O O . GLY A 1 104 ? 7.821 -6.555 1.336 1.00 88.00 104 GLY A O 1
ATOM 778 N N . HIS A 1 105 ? 9.813 -5.715 0.717 1.00 93.19 105 HIS A N 1
ATOM 779 C CA . HIS A 1 105 ? 9.361 -4.320 0.604 1.00 93.19 105 HIS A CA 1
ATOM 780 C C . HIS A 1 105 ? 8.798 -4.014 -0.790 1.00 93.19 105 HIS A C 1
ATOM 782 O O . HIS A 1 105 ? 9.414 -4.330 -1.808 1.00 93.19 105 HIS A O 1
ATOM 788 N N . TRP A 1 106 ? 7.648 -3.346 -0.815 1.00 95.06 106 TRP A N 1
ATOM 789 C CA . TRP A 1 106 ? 6.948 -2.947 -2.029 1.00 95.06 106 TRP A CA 1
ATOM 790 C C . TRP A 1 106 ? 6.497 -1.492 -1.942 1.00 95.06 106 TRP A C 1
ATOM 792 O O . TRP A 1 106 ? 5.945 -1.072 -0.920 1.00 95.06 106 TRP A O 1
ATOM 802 N N . SER A 1 107 ? 6.644 -0.744 -3.028 1.00 95.56 107 SER A N 1
ATOM 803 C CA . SER A 1 107 ? 6.210 0.650 -3.123 1.00 95.56 107 SER A CA 1
ATOM 804 C C . SER A 1 107 ? 4.991 0.757 -4.037 1.00 95.56 107 SER A C 1
ATOM 806 O O . SER A 1 107 ? 5.043 0.351 -5.193 1.00 95.56 107 SER A O 1
ATOM 808 N N . ILE A 1 108 ? 3.878 1.288 -3.522 1.00 97.12 108 ILE A N 1
ATOM 809 C CA . ILE A 1 108 ? 2.677 1.553 -4.328 1.00 97.12 108 ILE A CA 1
ATOM 810 C C . ILE A 1 108 ? 2.740 2.980 -4.864 1.00 97.12 108 ILE A C 1
ATOM 812 O O . ILE A 1 108 ? 2.769 3.935 -4.080 1.00 97.12 108 ILE A O 1
ATOM 816 N N . HIS A 1 109 ? 2.705 3.132 -6.183 1.00 96.88 109 HIS A N 1
ATOM 817 C CA . HIS A 1 109 ? 2.751 4.426 -6.860 1.00 96.88 109 HIS A CA 1
ATOM 818 C C . HIS A 1 109 ? 1.828 4.462 -8.085 1.00 96.88 109 HIS A C 1
ATOM 820 O O . HIS A 1 109 ? 1.219 3.461 -8.458 1.00 96.88 109 HIS A O 1
ATOM 826 N N . GLY A 1 110 ? 1.620 5.662 -8.624 1.00 95.62 110 GLY A N 1
ATOM 827 C CA . GLY A 1 110 ? 0.813 5.894 -9.823 1.00 95.62 110 GLY A CA 1
ATOM 828 C C . GLY A 1 110 ? 1.682 6.305 -11.012 1.00 95.62 110 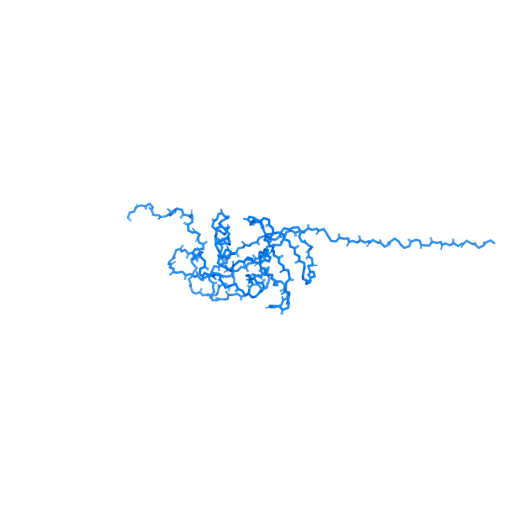GLY A C 1
ATOM 829 O O . GLY A 1 110 ? 2.900 6.413 -10.867 1.00 95.62 110 GLY A O 1
ATOM 830 N N . PRO A 1 111 ? 1.071 6.622 -12.167 1.00 94.88 111 PRO A N 1
ATOM 831 C CA . PRO A 1 111 ? 1.792 7.119 -13.336 1.00 94.88 111 PRO A CA 1
ATOM 832 C C . PRO A 1 111 ? 2.687 8.320 -13.014 1.00 94.88 111 PRO A C 1
ATOM 834 O O . PRO A 1 111 ? 2.409 9.074 -12.071 1.00 94.88 111 PRO A O 1
ATOM 837 N N . ALA A 1 112 ? 3.717 8.539 -13.839 1.00 85.12 112 ALA A N 1
ATOM 838 C CA . ALA A 1 112 ? 4.512 9.763 -13.791 1.00 85.12 112 ALA A CA 1
ATOM 839 C C . ALA A 1 112 ? 3.565 10.978 -13.776 1.00 85.12 112 ALA A C 1
ATOM 841 O O . ALA A 1 112 ? 2.601 11.003 -14.533 1.00 85.12 112 ALA A O 1
ATOM 842 N N . GLU A 1 113 ? 3.822 11.941 -12.885 1.00 88.38 113 GLU A N 1
ATOM 843 C CA . GLU A 1 113 ? 2.965 13.108 -12.575 1.00 88.38 113 GLU A CA 1
ATOM 844 C C . GLU A 1 113 ? 1.826 12.883 -11.566 1.00 88.38 113 GLU A C 1
ATOM 846 O O . GLU A 1 113 ? 1.157 13.845 -11.175 1.00 88.38 113 GLU A O 1
ATOM 851 N N . THR A 1 114 ? 1.630 11.666 -11.051 1.00 92.94 114 THR A N 1
ATOM 852 C CA . THR A 1 114 ? 0.664 11.449 -9.964 1.00 92.94 114 THR A CA 1
ATOM 853 C C . THR A 1 114 ? 1.059 12.259 -8.734 1.00 92.94 114 THR A C 1
ATOM 855 O O . THR A 1 114 ? 2.050 11.979 -8.059 1.00 92.94 114 THR A O 1
ATOM 858 N N . LEU A 1 115 ? 0.246 13.263 -8.404 1.00 94.50 115 LEU A N 1
ATOM 859 C CA . LEU A 1 115 ? 0.446 14.054 -7.198 1.00 94.50 115 LEU A CA 1
ATOM 860 C C . LEU A 1 115 ? 0.270 13.167 -5.955 1.00 94.50 115 LEU A C 1
ATOM 862 O O . LEU A 1 115 ? -0.695 12.397 -5.888 1.00 94.50 115 LEU A O 1
ATOM 866 N N . PRO A 1 116 ? 1.098 13.335 -4.905 1.00 93.94 116 PRO A N 1
ATOM 867 C CA . PRO A 1 116 ? 0.956 12.567 -3.672 1.00 93.94 116 PRO A CA 1
ATOM 868 C C . PRO A 1 116 ? -0.451 12.634 -3.072 1.00 93.94 116 PRO A C 1
ATOM 870 O O . PRO A 1 116 ? -0.949 11.635 -2.571 1.00 93.94 116 PRO A O 1
ATOM 873 N N . ALA A 1 117 ? -1.129 13.784 -3.142 1.00 94.50 117 ALA A N 1
ATOM 874 C CA . ALA A 1 117 ? -2.499 13.928 -2.645 1.00 94.50 117 ALA A CA 1
ATOM 875 C C . ALA A 1 117 ? -3.506 13.033 -3.395 1.00 94.50 117 ALA A C 1
ATOM 877 O O . ALA A 1 117 ? -4.385 12.449 -2.766 1.00 94.50 117 ALA A O 1
ATOM 878 N N . THR A 1 118 ? -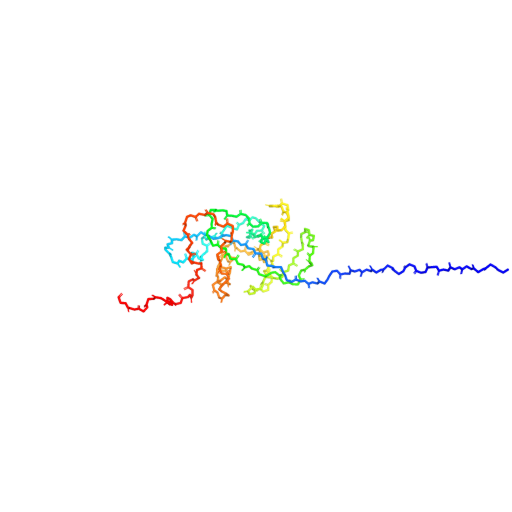3.344 12.876 -4.711 1.00 95.31 118 THR A N 1
ATOM 879 C CA . THR A 1 118 ? -4.189 12.002 -5.537 1.00 95.31 118 THR A CA 1
ATOM 880 C C . THR A 1 118 ? -3.997 10.541 -5.149 1.00 95.31 118 THR A C 1
ATOM 882 O O . THR A 1 118 ? -4.973 9.838 -4.890 1.00 95.31 118 THR A O 1
ATOM 885 N N . LEU A 1 119 ? -2.739 10.105 -5.018 1.00 95.62 119 LEU A N 1
ATOM 886 C CA . LEU A 1 119 ? -2.414 8.746 -4.585 1.00 95.62 119 LEU A CA 1
ATOM 887 C C . LEU A 1 119 ? -2.996 8.449 -3.195 1.00 95.62 119 LEU A C 1
ATOM 889 O O . LEU A 1 119 ? -3.606 7.405 -2.985 1.00 95.62 119 LEU A O 1
ATOM 893 N N . LYS A 1 120 ? -2.878 9.398 -2.258 1.00 94.25 120 LYS A N 1
ATOM 894 C CA . LYS A 1 120 ? -3.465 9.286 -0.915 1.00 94.25 120 LYS A CA 1
ATOM 895 C C . LYS A 1 120 ? -4.974 9.069 -0.954 1.00 94.25 120 LYS A C 1
ATOM 897 O O . LYS A 1 120 ? -5.458 8.144 -0.306 1.00 94.25 120 LYS A O 1
ATOM 902 N N . ALA A 1 121 ? -5.690 9.898 -1.712 1.00 93.12 121 ALA A N 1
ATOM 903 C CA . ALA A 1 121 ? -7.142 9.826 -1.813 1.00 93.12 121 ALA A CA 1
ATOM 904 C C . ALA A 1 121 ? -7.605 8.489 -2.416 1.00 93.12 121 ALA A C 1
ATOM 906 O O . ALA A 1 121 ? -8.524 7.859 -1.889 1.00 93.12 121 ALA A O 1
ATOM 907 N N . LEU A 1 122 ? -6.934 8.019 -3.472 1.00 94.75 122 LEU A N 1
ATOM 908 C CA . LEU A 1 122 ? -7.240 6.736 -4.109 1.00 94.75 122 LEU A CA 1
ATOM 909 C C . LEU A 1 122 ? -6.965 5.549 -3.185 1.00 94.75 122 LEU A C 1
ATOM 911 O O . LEU A 1 122 ? -7.815 4.672 -3.047 1.00 94.75 122 LEU A O 1
ATOM 915 N N . ILE A 1 123 ? -5.828 5.548 -2.487 1.00 93.12 123 ILE A N 1
ATOM 916 C CA . ILE A 1 123 ? -5.498 4.515 -1.498 1.00 93.12 123 ILE A CA 1
ATOM 917 C C . ILE A 1 123 ? -6.539 4.487 -0.377 1.00 93.12 123 ILE A C 1
ATOM 919 O O . ILE A 1 123 ? -7.044 3.418 -0.032 1.00 93.12 123 ILE A O 1
ATOM 923 N N . THR A 1 124 ? -6.895 5.650 0.177 1.00 89.88 124 THR A N 1
ATOM 924 C CA . THR A 1 124 ? -7.942 5.759 1.200 1.00 89.88 124 THR A CA 1
ATOM 925 C C . THR A 1 124 ? -9.255 5.164 0.700 1.00 89.88 124 THR A C 1
ATOM 927 O O . THR A 1 124 ? -9.843 4.324 1.384 1.00 89.88 124 THR A O 1
ATOM 930 N N . ALA A 1 125 ? -9.705 5.570 -0.491 1.00 89.19 125 ALA A N 1
ATOM 931 C CA . ALA A 1 125 ? -10.948 5.091 -1.080 1.00 89.19 125 ALA A CA 1
ATOM 932 C C . ALA A 1 125 ? -10.925 3.572 -1.307 1.00 89.19 125 ALA A C 1
ATOM 934 O O . ALA A 1 125 ? -11.885 2.896 -0.937 1.00 89.19 125 ALA A O 1
ATOM 935 N N . ASN A 1 126 ? -9.817 3.027 -1.820 1.00 90.81 126 ASN A N 1
ATOM 936 C CA . ASN A 1 126 ? -9.657 1.594 -2.067 1.00 90.81 126 ASN A CA 1
ATOM 937 C C . ASN A 1 126 ? -9.729 0.776 -0.769 1.00 90.81 126 ASN A C 1
ATOM 939 O O . ASN A 1 126 ? -10.537 -0.145 -0.647 1.00 90.81 126 ASN A O 1
ATOM 943 N N . VAL A 1 127 ? -8.954 1.162 0.253 1.00 87.06 127 VAL A N 1
ATOM 944 C CA . VAL A 1 127 ? -8.955 0.483 1.562 1.00 87.06 127 VAL A CA 1
ATOM 945 C C . VAL A 1 127 ? -10.352 0.487 2.187 1.00 87.06 127 VAL A C 1
ATOM 947 O O . VAL A 1 127 ? -10.778 -0.509 2.775 1.00 87.06 127 VAL A O 1
ATOM 950 N N . ILE A 1 128 ? -11.067 1.607 2.064 1.00 82.38 128 ILE A N 1
ATOM 951 C CA . ILE A 1 128 ? -12.423 1.771 2.585 1.00 82.38 128 ILE A CA 1
ATOM 952 C C . ILE A 1 128 ? -13.424 0.891 1.822 1.00 82.38 128 ILE A C 1
ATOM 954 O O . ILE A 1 128 ? -14.193 0.165 2.454 1.00 82.38 128 ILE A O 1
ATOM 958 N N . ALA A 1 129 ? -13.410 0.927 0.488 1.00 85.06 129 ALA A N 1
ATOM 959 C CA . ALA A 1 129 ? -14.334 0.169 -0.354 1.00 85.06 129 ALA A CA 1
ATOM 960 C C . ALA A 1 129 ? -14.173 -1.346 -0.159 1.00 85.06 129 ALA A C 1
ATOM 962 O O . ALA A 1 129 ? -15.161 -2.074 -0.050 1.00 85.06 129 ALA A O 1
ATOM 963 N N . ARG A 1 130 ? -12.926 -1.808 -0.042 1.00 83.94 130 ARG A N 1
ATOM 964 C CA . ARG A 1 130 ? -12.575 -3.228 0.079 1.00 83.94 130 ARG A CA 1
ATOM 965 C C . ARG A 1 130 ? -12.561 -3.752 1.511 1.00 83.94 130 ARG A C 1
ATOM 967 O O . ARG A 1 130 ? -12.442 -4.955 1.721 1.00 83.94 130 ARG A O 1
ATOM 974 N N . ARG A 1 131 ? -12.702 -2.866 2.504 1.00 80.00 131 ARG A N 1
ATOM 975 C CA . ARG A 1 131 ? -12.617 -3.198 3.937 1.00 80.00 131 ARG A CA 1
ATOM 976 C C . ARG A 1 131 ? -11.299 -3.894 4.295 1.00 80.00 131 ARG A C 1
ATOM 978 O O . ARG A 1 131 ? -11.272 -4.783 5.141 1.00 80.00 131 ARG A O 1
ATOM 985 N N . SER A 1 132 ? -10.197 -3.464 3.687 1.00 82.56 132 SER A N 1
ATOM 986 C CA . SER A 1 132 ? -8.894 -4.142 3.782 1.00 82.56 132 SER A CA 1
ATOM 987 C C . SER A 1 132 ? -8.147 -3.912 5.102 1.00 82.56 132 SER A C 1
ATOM 989 O O . SER A 1 132 ? -6.962 -4.232 5.196 1.00 82.56 132 SER A O 1
ATOM 991 N N . ALA A 1 133 ? -8.787 -3.315 6.114 1.00 80.31 133 ALA A N 1
ATOM 992 C CA . ALA A 1 133 ? -8.177 -3.092 7.420 1.00 80.31 133 ALA A CA 1
ATOM 993 C C . ALA A 1 133 ? -8.352 -4.321 8.320 1.00 80.31 133 ALA A C 1
ATOM 995 O O . ALA A 1 133 ? -9.444 -4.866 8.454 1.00 80.31 133 ALA A O 1
ATOM 996 N N . ALA A 1 134 ? -7.270 -4.729 8.976 1.00 74.62 134 ALA A N 1
ATOM 997 C CA . ALA A 1 134 ? -7.247 -5.864 9.884 1.00 74.62 134 ALA A CA 1
ATOM 998 C C . ALA A 1 134 ? -6.361 -5.583 11.099 1.00 74.62 134 ALA A C 1
ATOM 1000 O O . ALA A 1 134 ? -5.564 -4.637 11.131 1.00 74.62 134 ALA A O 1
ATOM 1001 N N . ARG A 1 135 ? -6.495 -6.434 12.120 1.00 75.06 135 ARG A N 1
ATOM 1002 C CA . ARG A 1 135 ? -5.598 -6.422 13.277 1.00 75.06 135 ARG A CA 1
ATOM 1003 C C . ARG A 1 135 ? -4.176 -6.740 12.823 1.00 75.06 135 ARG A C 1
ATOM 1005 O O . ARG A 1 135 ? -3.952 -7.736 12.143 1.00 75.06 135 ARG A O 1
ATOM 1012 N N . ASN A 1 136 ? -3.222 -5.928 13.266 1.00 76.94 136 ASN A N 1
ATOM 1013 C CA . ASN A 1 136 ? -1.809 -6.241 13.122 1.00 76.94 136 ASN A CA 1
ATOM 1014 C C . ASN A 1 136 ? -1.435 -7.368 14.097 1.00 76.94 136 ASN A C 1
ATOM 1016 O O . ASN A 1 136 ? -1.495 -7.183 15.317 1.00 76.94 136 ASN A O 1
ATOM 1020 N N . GLN A 1 137 ? -1.067 -8.534 13.564 1.00 75.12 137 GLN A N 1
ATOM 1021 C CA . GLN A 1 137 ? -0.688 -9.700 14.369 1.00 75.12 137 GLN A CA 1
ATOM 1022 C C . GLN A 1 137 ? 0.608 -9.468 15.163 1.00 75.12 137 GLN A C 1
ATOM 1024 O O . GLN A 1 137 ? 0.765 -10.037 16.240 1.00 75.12 137 GLN A O 1
ATOM 1029 N N . GLY A 1 138 ? 1.481 -8.566 14.701 1.00 73.44 138 GLY A N 1
ATOM 1030 C CA . GLY A 1 138 ? 2.703 -8.156 15.399 1.00 73.44 138 GLY A CA 1
ATOM 1031 C C . GLY A 1 138 ? 2.492 -7.128 16.520 1.00 73.44 138 GLY A C 1
ATOM 1032 O O . GLY A 1 138 ? 3.461 -6.689 17.142 1.00 73.44 138 GLY A O 1
ATOM 1033 N N . TYR A 1 139 ? 1.253 -6.703 16.797 1.00 73.62 139 TYR A N 1
ATOM 1034 C CA . TYR A 1 139 ? 0.975 -5.735 17.859 1.00 73.62 139 TYR A CA 1
ATOM 1035 C C . TYR A 1 139 ? 1.113 -6.357 19.258 1.00 73.62 139 TYR A C 1
ATOM 1037 O O . TYR A 1 139 ? 0.300 -7.189 19.662 1.00 73.62 139 TYR A O 1
ATOM 1045 N N . ALA A 1 140 ? 2.084 -5.870 20.036 1.00 73.44 140 ALA A N 1
ATOM 1046 C CA . ALA A 1 140 ? 2.395 -6.361 21.385 1.00 73.44 140 ALA A CA 1
ATOM 1047 C C . ALA A 1 140 ? 1.854 -5.471 22.524 1.00 73.44 140 ALA A C 1
ATOM 1049 O O . ALA A 1 140 ? 2.183 -5.669 23.694 1.00 73.44 140 ALA A O 1
ATOM 1050 N N . GLY A 1 141 ? 1.060 -4.442 22.214 1.00 71.38 141 GLY A N 1
ATOM 1051 C CA . GLY A 1 141 ? 0.562 -3.523 23.238 1.00 71.38 141 GLY A CA 1
ATOM 1052 C C . GLY A 1 141 ? -0.696 -4.011 23.972 1.00 71.38 141 GLY A C 1
ATOM 1053 O O . GLY A 1 141 ? -1.368 -4.959 23.580 1.00 71.38 141 GLY A O 1
ATOM 1054 N N . ARG A 1 142 ? -1.028 -3.321 25.070 1.00 66.31 142 ARG A N 1
ATOM 1055 C CA . ARG A 1 142 ? -1.931 -3.818 26.129 1.00 66.31 142 ARG A CA 1
ATOM 1056 C C . ARG A 1 142 ? -3.418 -3.968 25.769 1.00 66.31 142 ARG A C 1
ATOM 1058 O O . ARG A 1 142 ? -4.140 -4.600 26.527 1.00 66.31 142 ARG A O 1
ATOM 1065 N N . SER A 1 143 ? -3.911 -3.373 24.679 1.00 65.38 143 SER A N 1
ATOM 1066 C CA . SER A 1 143 ? -5.348 -3.369 24.347 1.00 65.38 143 SER A CA 1
ATOM 1067 C C . SER A 1 143 ? -5.577 -3.812 22.904 1.00 65.38 143 SER A C 1
ATOM 1069 O O . SER A 1 143 ? -5.087 -3.186 21.963 1.00 65.38 143 SER A O 1
ATOM 1071 N N . GLN A 1 144 ? -6.321 -4.908 22.749 1.00 57.12 144 GLN A N 1
ATOM 1072 C CA . GLN A 1 144 ? -6.750 -5.440 21.459 1.00 57.12 144 GLN A CA 1
ATOM 1073 C C . GLN A 1 144 ? -7.983 -4.638 21.008 1.00 57.12 144 GLN A C 1
ATOM 1075 O O . GLN A 1 144 ? -9.078 -4.843 21.520 1.00 57.12 144 GLN A O 1
ATOM 1080 N N . SER A 1 145 ? -7.799 -3.656 20.124 1.00 54.44 145 SER A N 1
ATOM 1081 C CA . SER A 1 145 ? -8.902 -2.864 19.549 1.00 54.44 145 SER A CA 1
ATOM 1082 C C . SER A 1 145 ? -9.294 -3.383 18.163 1.00 54.44 145 SER A C 1
ATOM 1084 O O . SER A 1 145 ? -8.478 -4.011 17.487 1.00 54.44 145 SER A O 1
ATOM 1086 N N . LEU A 1 146 ? -10.531 -3.095 17.745 1.00 61.19 146 LEU A N 1
ATOM 1087 C CA . LEU A 1 146 ? -11.088 -3.453 16.438 1.00 61.19 146 LEU A CA 1
ATOM 1088 C C . LEU A 1 146 ? -10.526 -2.535 15.337 1.00 61.19 146 LEU A C 1
ATOM 1090 O O . LEU A 1 146 ? -10.483 -1.313 15.491 1.00 61.19 146 LEU A O 1
ATOM 1094 N N . CYS A 1 147 ? -10.071 -3.131 14.236 1.00 69.56 147 CYS A N 1
ATOM 1095 C CA . CYS A 1 147 ? -9.557 -2.426 13.061 1.00 69.56 147 CYS A CA 1
ATOM 1096 C C . CYS A 1 147 ? -10.664 -2.300 12.020 1.00 69.56 147 CYS A C 1
ATOM 1098 O O . CYS A 1 147 ? -10.674 -3.007 11.021 1.00 69.56 147 CYS A O 1
ATOM 1100 N N . GLU A 1 148 ? -11.628 -1.434 12.303 1.00 61.44 148 GLU A N 1
ATOM 1101 C CA . GLU A 1 148 ? -12.788 -1.212 11.444 1.00 61.44 148 GLU A CA 1
ATOM 1102 C C . GLU A 1 148 ? -12.601 0.042 10.573 1.00 61.44 148 GLU A C 1
ATOM 1104 O O . GLU A 1 148 ? -12.042 1.044 11.033 1.00 61.44 148 GLU A O 1
ATOM 1109 N N . THR A 1 149 ? -13.033 -0.026 9.308 1.00 62.81 149 THR A N 1
ATOM 1110 C CA . THR A 1 149 ? -12.957 1.088 8.337 1.00 62.81 149 THR A CA 1
ATOM 1111 C C . THR A 1 149 ? -14.178 2.020 8.453 1.00 62.81 149 THR A C 1
ATOM 1113 O O . THR A 1 149 ? -15.255 1.560 8.837 1.00 62.81 149 THR A O 1
ATOM 1116 N N . PRO A 1 150 ? -14.070 3.313 8.077 1.00 56.31 150 PRO A N 1
ATOM 1117 C CA . PRO A 1 150 ? -15.161 4.296 8.168 1.00 56.31 150 PRO A CA 1
ATOM 1118 C C . PRO A 1 150 ? -16.509 3.911 7.523 1.00 56.31 150 PRO A C 1
ATOM 1120 O O . PRO A 1 150 ? -17.529 4.484 7.894 1.00 56.31 150 PRO A O 1
ATOM 1123 N N . LEU A 1 151 ? -16.542 2.962 6.576 1.00 50.00 151 LEU A N 1
ATOM 1124 C CA . LEU A 1 151 ? -17.777 2.486 5.931 1.00 50.00 151 LEU A CA 1
ATOM 1125 C C . LEU A 1 151 ? -18.509 1.377 6.699 1.00 50.00 151 LEU A C 1
ATOM 1127 O O . LEU A 1 151 ? -19.506 0.862 6.198 1.00 50.00 151 LEU A O 1
ATOM 1131 N N . GLN A 1 152 ? -18.064 0.985 7.893 1.00 50.03 152 GLN A N 1
ATOM 1132 C CA . GLN A 1 152 ? -18.863 0.113 8.751 1.00 50.03 152 GLN A CA 1
ATOM 1133 C C . GLN A 1 152 ? -19.913 0.965 9.481 1.00 50.03 152 GLN A C 1
ATOM 1135 O O . GLN A 1 152 ? -19.569 1.669 10.434 1.00 50.03 152 GLN A O 1
ATOM 1140 N N . PRO A 1 153 ? -21.202 0.950 9.071 1.00 38.69 153 PRO A N 1
ATOM 1141 C CA . PRO A 1 153 ? -22.240 1.554 9.886 1.00 38.69 153 PRO A CA 1
ATOM 1142 C C . PRO A 1 153 ? -22.242 0.793 11.203 1.00 38.69 153 PRO A C 1
ATOM 1144 O O . PRO A 1 153 ? -22.513 -0.400 11.193 1.00 38.69 153 PRO A O 1
ATOM 1147 N N . ASN A 1 154 ? -21.888 1.470 12.299 1.00 44.09 154 ASN A N 1
ATOM 1148 C CA . ASN A 1 154 ? -22.004 1.024 13.690 1.00 44.09 154 ASN A CA 1
ATOM 1149 C C . ASN A 1 154 ? -22.831 -0.270 13.861 1.00 44.09 154 ASN A C 1
ATOM 1151 O O . ASN A 1 154 ? -24.014 -0.201 14.202 1.00 44.09 154 ASN A O 1
ATOM 1155 N N . LEU A 1 155 ? -22.225 -1.453 13.707 1.00 43.59 155 LEU A N 1
ATOM 1156 C CA . LEU A 1 155 ? -22.914 -2.730 13.944 1.00 43.59 155 LEU A CA 1
ATOM 1157 C C . LEU A 1 155 ? -23.082 -3.016 15.450 1.00 43.59 155 LEU A C 1
ATOM 1159 O O . LEU A 1 155 ? -23.344 -4.143 15.851 1.00 43.59 155 LEU A O 1
ATOM 1163 N N . GLY A 1 156 ? -22.975 -1.988 16.299 1.00 40.91 156 GLY A N 1
ATOM 1164 C CA . GLY A 1 156 ? -23.010 -2.130 17.753 1.00 40.91 156 GLY A CA 1
ATOM 1165 C C . GLY A 1 156 ? -23.582 -0.956 18.545 1.00 40.91 156 GLY A C 1
ATOM 1166 O O . GLY A 1 156 ? -23.563 -1.015 19.767 1.00 40.91 156 GLY A O 1
ATOM 1167 N N . ARG A 1 157 ? -24.143 0.092 17.921 1.00 40.88 157 ARG A N 1
ATOM 1168 C CA . ARG A 1 157 ? -24.987 1.068 18.647 1.00 40.88 157 ARG A CA 1
ATOM 1169 C C . ARG A 1 157 ? -26.462 0.861 18.320 1.00 40.88 157 ARG A C 1
ATOM 1171 O O . ARG A 1 157 ? -27.173 1.782 17.928 1.00 40.88 157 ARG A O 1
ATOM 1178 N N . ARG A 1 158 ? -26.954 -0.363 18.541 1.00 41.97 158 ARG A N 1
ATOM 1179 C CA . ARG A 1 158 ? -28.353 -0.504 18.955 1.00 41.97 158 ARG A CA 1
ATOM 1180 C C . ARG A 1 158 ? -28.429 -0.037 20.405 1.00 41.97 158 ARG A C 1
ATOM 1182 O O . ARG A 1 158 ? -27.755 -0.579 21.269 1.00 41.97 158 ARG A O 1
ATOM 1189 N N . ARG A 1 159 ? -29.213 1.023 20.598 1.00 44.78 159 ARG A N 1
ATOM 1190 C CA . ARG A 1 159 ? -29.611 1.637 21.868 1.00 44.78 159 ARG A CA 1
ATOM 1191 C C . ARG A 1 159 ? -29.696 0.624 23.019 1.00 44.78 159 ARG A C 1
ATOM 1193 O O . ARG A 1 159 ? -30.426 -0.357 22.882 1.00 44.78 159 ARG A O 1
ATOM 1200 N N . ARG A 1 160 ? -29.061 0.944 24.145 1.00 40.41 160 ARG A N 1
ATOM 1201 C CA . ARG A 1 160 ? -29.669 1.055 25.480 1.00 40.41 160 ARG A CA 1
ATOM 1202 C C . ARG A 1 160 ? -28.738 1.863 26.371 1.00 40.41 160 ARG A C 1
ATOM 1204 O O . ARG A 1 160 ? -27.513 1.651 26.258 1.00 40.41 160 ARG A O 1
#

Radius of gyration: 20.92 Å; chains: 1; bounding box: 60×63×62 Å